Protein AF-A0A376NS89-F1 (afdb_monomer_lite)

Foldseek 3Di:
DDWDWDDWDDDPFWIWTWTQDPVPRDIDIDIDGPVCVCVVPDPDDDD

Sequence (47 aa):
MKYTPVGVDIAKHLIQVHFINEHTGEVVDKQLRSRDFLTFFSNANPA

Secondary structure (DSSP, 8-state):
--------EEETTEEEEEEE-TTT--EEEEEEEGGGHHHHH------

Organism: Escherichia coli (NCBI:txid562)

pLDDT: mean 78.88, std 12.86, range [51.12, 94.81]

Radius of gyration: 11.77 Å; chains: 1; bounding box: 25×18×33 Å

Structure (mmCIF, N/CA/C/O backbone):
data_AF-A0A376NS89-F1
#
_entry.id   AF-A0A376NS89-F1
#
loop_
_atom_site.group_PDB
_atom_site.id
_atom_site.type_symbol
_atom_site.label_atom_id
_atom_site.label_alt_id
_atom_site.label_comp_id
_atom_site.label_asym_id
_atom_site.label_entity_id
_atom_site.label_seq_id
_atom_site.pdbx_PDB_ins_code
_atom_site.Cartn_x
_atom_site.Cartn_y
_atom_site.Cartn_z
_atom_site.occupancy
_atom_site.B_iso_or_equiv
_atom_site.auth_seq_id
_atom_site.auth_comp_id
_atom_site.auth_asym_id
_atom_site.auth_atom_id
_atom_site.pdbx_PDB_model_num
ATOM 1 N N . MET A 1 1 ? 5.222 -12.525 -0.899 1.00 51.12 1 MET A N 1
ATOM 2 C CA . MET A 1 1 ? 5.571 -11.498 -1.908 1.00 51.12 1 MET A CA 1
ATOM 3 C C . MET A 1 1 ? 5.384 -10.130 -1.272 1.00 51.12 1 MET A C 1
ATOM 5 O O . MET A 1 1 ? 4.521 -10.011 -0.406 1.00 51.12 1 MET A O 1
ATOM 9 N N . LYS A 1 2 ? 6.237 -9.156 -1.604 1.00 54.38 2 LYS A N 1
ATOM 10 C CA . LYS A 1 2 ? 6.308 -7.846 -0.940 1.00 54.38 2 LYS A CA 1
ATOM 11 C C . LYS A 1 2 ? 5.687 -6.807 -1.876 1.00 54.38 2 LYS A C 1
ATOM 13 O O . LYS A 1 2 ? 6.187 -6.636 -2.972 1.00 54.38 2 LYS A O 1
ATOM 18 N N . TYR A 1 3 ? 4.605 -6.151 -1.466 1.00 76.81 3 TYR A N 1
ATOM 19 C CA . TYR A 1 3 ? 3.923 -5.145 -2.286 1.00 76.81 3 TYR A CA 1
ATOM 20 C C . TYR A 1 3 ? 4.157 -3.743 -1.717 1.00 76.81 3 TYR A C 1
ATOM 22 O O . TYR A 1 3 ? 4.054 -3.551 -0.505 1.00 76.81 3 TYR A O 1
ATOM 30 N N . THR A 1 4 ? 4.439 -2.771 -2.588 1.00 81.69 4 THR A N 1
ATOM 31 C CA . THR A 1 4 ? 4.541 -1.347 -2.230 1.00 81.69 4 THR A CA 1
ATOM 32 C C . THR A 1 4 ? 3.256 -0.624 -2.638 1.00 81.69 4 THR A C 1
ATOM 34 O O . THR A 1 4 ? 2.928 -0.619 -3.824 1.00 81.69 4 THR A O 1
ATOM 37 N N . PRO A 1 5 ? 2.512 -0.016 -1.702 1.00 73.00 5 PRO A N 1
ATOM 38 C CA . PRO A 1 5 ? 1.289 0.699 -2.042 1.00 73.00 5 PRO A CA 1
ATOM 39 C C . PRO A 1 5 ? 1.572 2.078 -2.656 1.00 73.00 5 PRO A C 1
ATOM 41 O O . PRO A 1 5 ? 2.487 2.775 -2.219 1.00 73.00 5 PRO A O 1
ATOM 44 N N . VAL A 1 6 ? 0.760 2.475 -3.644 1.00 81.50 6 VAL A N 1
ATOM 45 C CA . VAL A 1 6 ? 0.963 3.702 -4.449 1.00 81.50 6 VAL A CA 1
ATOM 46 C C . VAL A 1 6 ? -0.165 4.741 -4.289 1.00 81.50 6 VAL A C 1
ATOM 48 O O . VAL A 1 6 ? 0.035 5.908 -4.607 1.00 81.50 6 VAL A O 1
ATOM 51 N N . GLY A 1 7 ? -1.335 4.359 -3.760 1.00 72.50 7 GLY A N 1
ATOM 52 C CA . GLY A 1 7 ? -2.478 5.259 -3.549 1.00 72.50 7 GLY A CA 1
ATOM 53 C C . GLY A 1 7 ? -3.697 4.556 -2.939 1.00 72.50 7 GLY A C 1
ATOM 54 O O . GLY A 1 7 ? -3.735 3.326 -2.872 1.00 72.50 7 GLY A O 1
ATOM 55 N N . VAL A 1 8 ? -4.680 5.336 -2.473 1.00 66.12 8 VAL A N 1
ATOM 56 C CA . VAL A 1 8 ? -5.929 4.843 -1.871 1.00 66.12 8 VAL A CA 1
ATOM 57 C C . VAL A 1 8 ? -7.114 5.707 -2.310 1.00 66.12 8 VAL A C 1
ATOM 59 O O . VAL A 1 8 ? -7.035 6.929 -2.205 1.00 66.12 8 VAL A O 1
ATOM 62 N N . ASP A 1 9 ? -8.211 5.082 -2.743 1.00 62.66 9 ASP A N 1
ATOM 63 C CA . ASP A 1 9 ? -9.483 5.767 -3.013 1.00 62.66 9 ASP A CA 1
ATOM 64 C C . ASP A 1 9 ? -10.548 5.355 -1.982 1.00 62.66 9 ASP A C 1
ATOM 66 O O . ASP A 1 9 ? -10.727 4.164 -1.698 1.00 62.66 9 ASP A O 1
ATOM 70 N N . ILE A 1 10 ? -11.236 6.334 -1.382 1.00 60.56 10 ILE A N 1
ATO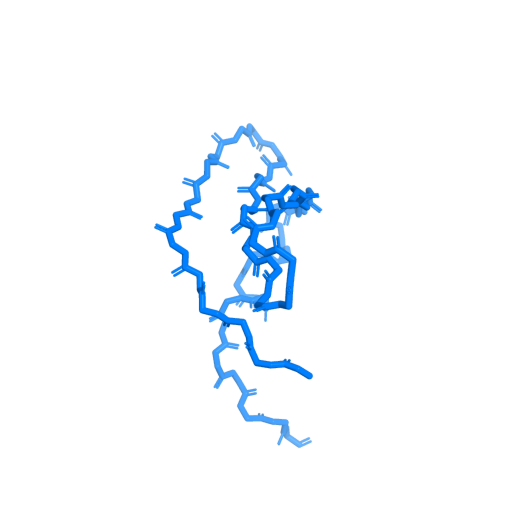M 71 C CA . ILE A 1 10 ? -12.169 6.120 -0.261 1.00 60.56 10 ILE A CA 1
ATOM 72 C C . ILE A 1 10 ? -13.611 6.373 -0.722 1.00 60.56 10 ILE A C 1
ATOM 74 O O . ILE A 1 10 ? -14.075 7.512 -0.757 1.00 60.56 10 ILE A O 1
ATOM 78 N N . ALA A 1 11 ? -14.366 5.303 -0.988 1.00 63.41 11 ALA A N 1
ATOM 79 C CA . ALA A 1 11 ? -15.827 5.344 -1.091 1.00 63.41 11 ALA A CA 1
ATOM 80 C C . ALA A 1 11 ? -16.460 4.818 0.215 1.00 63.41 11 ALA A C 1
ATOM 82 O O . ALA A 1 11 ? -15.906 3.934 0.859 1.00 63.41 11 ALA A O 1
ATOM 83 N N . LYS A 1 12 ? -17.631 5.351 0.616 1.00 62.72 12 LYS A N 1
ATOM 84 C CA . LYS A 1 12 ? -18.256 5.292 1.970 1.00 62.72 12 LYS A CA 1
ATOM 85 C C . LYS A 1 12 ? -17.957 4.085 2.887 1.00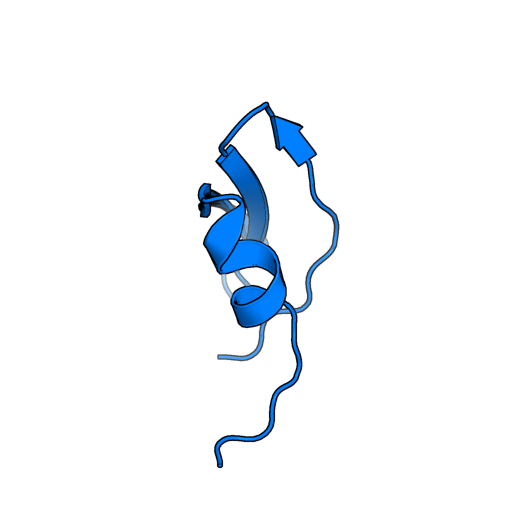 62.72 12 LYS A C 1
ATOM 87 O O . LYS A 1 12 ? -17.838 4.294 4.090 1.00 62.72 12 LYS A O 1
ATOM 92 N N . HIS A 1 13 ? -17.847 2.852 2.382 1.00 63.28 13 HIS A N 1
ATOM 93 C CA . HIS A 1 13 ? -17.477 1.671 3.185 1.00 63.28 13 HIS A CA 1
ATOM 94 C C . HIS A 1 13 ? -16.437 0.742 2.537 1.00 63.28 13 HIS A C 1
ATOM 96 O O . HIS A 1 13 ? -16.055 -0.263 3.148 1.00 63.28 13 HIS A O 1
ATOM 102 N N . LEU A 1 14 ? -15.988 1.063 1.323 1.00 69.00 14 LEU A N 1
ATOM 103 C CA . LEU A 1 14 ? -15.083 0.246 0.526 1.00 69.00 14 LEU A CA 1
ATOM 104 C C . LEU A 1 14 ? -13.951 1.116 -0.008 1.00 69.00 14 LEU A C 1
ATOM 106 O O . LEU A 1 14 ? -14.168 2.168 -0.600 1.00 69.00 14 LEU A O 1
ATOM 110 N N . ILE A 1 15 ? -12.744 0.636 0.219 1.00 84.12 15 ILE A N 1
ATOM 111 C CA . ILE A 1 15 ? -11.499 1.247 -0.197 1.00 84.12 15 ILE A CA 1
ATOM 112 C C . ILE A 1 15 ? -10.946 0.395 -1.331 1.00 84.12 15 ILE A C 1
ATOM 114 O O . ILE A 1 15 ? -10.797 -0.818 -1.160 1.00 84.12 15 ILE A O 1
ATOM 118 N N . GLN A 1 16 ? -10.667 0.999 -2.484 1.00 85.56 16 GLN A N 1
ATOM 119 C CA . GLN A 1 16 ? -9.970 0.307 -3.567 1.00 85.56 16 GLN A CA 1
ATOM 120 C C . GLN A 1 16 ? -8.465 0.499 -3.408 1.00 85.56 16 GLN A C 1
ATOM 122 O O . GLN A 1 16 ? -7.976 1.615 -3.231 1.00 85.56 16 GLN A O 1
ATOM 127 N N . VAL A 1 17 ? -7.743 -0.618 -3.431 1.00 88.81 17 VAL A N 1
ATOM 128 C CA . VAL A 1 17 ? -6.285 -0.656 -3.401 1.00 88.81 17 VAL A CA 1
ATOM 129 C C . VAL A 1 17 ? -5.805 -1.213 -4.732 1.00 88.81 17 VAL A C 1
ATOM 131 O O . VAL A 1 17 ? -6.179 -2.325 -5.109 1.00 88.81 17 VAL A O 1
ATOM 134 N N . HIS A 1 18 ? -4.978 -0.432 -5.418 1.00 91.19 18 HIS A N 1
ATOM 135 C CA . HIS A 1 18 ? -4.380 -0.788 -6.698 1.00 91.19 18 HIS A CA 1
ATOM 136 C C . HIS A 1 18 ? -2.986 -1.379 -6.466 1.00 91.19 18 HIS A C 1
ATOM 138 O O . HIS A 1 18 ? -2.146 -0.766 -5.800 1.00 91.19 18 HIS A O 1
ATOM 144 N N . PHE A 1 19 ? -2.737 -2.565 -7.014 1.00 89.44 19 PHE A N 1
ATOM 145 C CA . PHE A 1 19 ? -1.446 -3.251 -6.975 1.00 89.44 19 PHE A CA 1
ATOM 146 C C . PHE A 1 19 ? -0.858 -3.317 -8.373 1.00 89.44 19 PHE A C 1
ATOM 148 O O . PHE A 1 19 ? -1.596 -3.416 -9.345 1.00 89.44 19 PHE A O 1
ATOM 155 N N . ILE A 1 20 ? 0.467 -3.344 -8.460 1.00 92.25 20 ILE A N 1
ATOM 156 C CA . ILE A 1 20 ? 1.173 -3.737 -9.678 1.00 92.25 20 ILE A CA 1
ATOM 157 C C . ILE A 1 20 ? 1.733 -5.136 -9.441 1.00 92.25 20 ILE A C 1
ATOM 159 O O . ILE A 1 20 ? 2.407 -5.383 -8.436 1.00 92.25 20 ILE A O 1
ATOM 163 N N . ASN A 1 21 ? 1.442 -6.061 -10.349 1.00 88.75 21 ASN A N 1
ATOM 164 C CA . ASN A 1 21 ? 2.082 -7.365 -10.365 1.00 88.75 21 ASN A CA 1
ATOM 165 C C . ASN A 1 21 ? 3.536 -7.199 -10.829 1.00 88.75 21 ASN A C 1
ATOM 167 O O . ASN A 1 21 ? 3.785 -6.802 -11.962 1.00 88.75 21 ASN A O 1
ATOM 171 N N . GLU A 1 22 ? 4.502 -7.525 -9.970 1.00 90.56 22 GLU A N 1
ATOM 172 C CA . GLU A 1 22 ? 5.932 -7.349 -10.268 1.00 90.56 22 GLU A CA 1
ATOM 173 C C . GLU A 1 22 ? 6.422 -8.184 -11.464 1.00 90.56 22 GLU A C 1
ATOM 175 O O . GLU A 1 22 ? 7.416 -7.826 -12.090 1.00 90.56 22 GLU A O 1
ATOM 180 N N . HIS A 1 23 ? 5.742 -9.284 -11.801 1.00 89.75 23 HIS A N 1
ATOM 181 C CA . HIS A 1 23 ? 6.155 -10.179 -12.884 1.00 89.75 2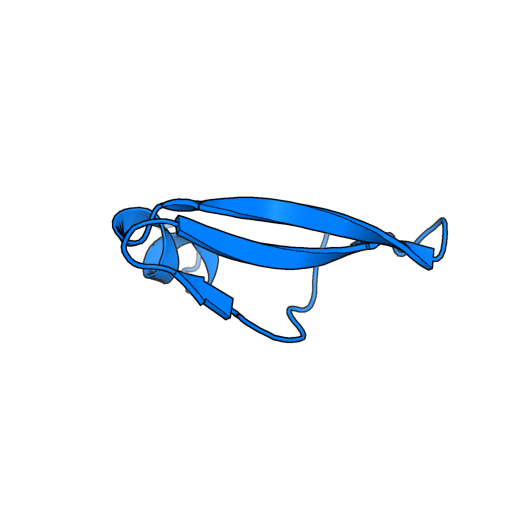3 HIS A CA 1
ATOM 182 C C . HIS A 1 23 ? 5.506 -9.848 -14.228 1.00 89.75 23 HIS A C 1
ATOM 184 O O . HIS A 1 23 ? 6.126 -10.068 -15.265 1.00 89.75 23 HIS A O 1
ATOM 190 N N . THR A 1 24 ? 4.267 -9.348 -14.221 1.00 93.44 24 THR A N 1
ATOM 191 C CA . THR A 1 24 ? 3.510 -9.065 -15.455 1.00 93.44 24 THR A CA 1
ATOM 192 C C . THR A 1 24 ? 3.364 -7.572 -15.743 1.00 93.44 24 THR A C 1
ATOM 194 O O . THR A 1 24 ? 3.060 -7.197 -16.870 1.00 93.44 24 THR A O 1
ATOM 197 N N . GLY A 1 25 ? 3.588 -6.710 -14.748 1.00 92.06 25 GLY A N 1
ATOM 198 C CA . GLY A 1 25 ? 3.326 -5.271 -14.827 1.00 92.06 25 GLY A CA 1
ATOM 199 C C . GLY A 1 25 ? 1.838 -4.913 -14.803 1.00 92.06 25 GLY A C 1
ATOM 200 O O . GLY A 1 25 ? 1.491 -3.740 -14.921 1.00 92.06 25 GLY A O 1
ATOM 201 N N . GLU A 1 26 ? 0.952 -5.897 -14.652 1.00 94.81 26 GLU A N 1
ATOM 202 C CA . GLU A 1 26 ? -0.491 -5.676 -14.663 1.00 94.81 26 GLU A CA 1
ATOM 203 C C . GLU A 1 26 ? -0.962 -4.984 -13.386 1.00 94.81 26 GLU A C 1
ATOM 205 O O . GLU A 1 26 ? -0.506 -5.297 -12.281 1.00 94.81 26 GLU A O 1
ATOM 210 N N . VAL A 1 27 ? -1.924 -4.075 -13.547 1.00 91.75 27 VAL A N 1
ATOM 211 C CA . VAL A 1 27 ? -2.631 -3.463 -12.425 1.00 91.75 27 VAL A CA 1
ATOM 212 C C . VAL A 1 27 ? -3.738 -4.404 -11.966 1.00 91.75 27 VAL A C 1
ATOM 214 O O . VAL A 1 27 ? -4.556 -4.850 -12.768 1.00 91.75 27 VAL A O 1
ATOM 217 N N . VAL A 1 28 ? -3.762 -4.700 -10.671 1.00 91.62 28 VAL A N 1
ATOM 218 C CA . VAL A 1 28 ? -4.777 -5.545 -10.041 1.00 91.62 28 VAL A CA 1
ATOM 219 C C . VAL A 1 28 ? -5.454 -4.762 -8.930 1.00 91.62 28 VAL A C 1
ATOM 221 O O . VAL A 1 28 ? -4.785 -4.204 -8.061 1.00 91.62 28 VAL A O 1
ATOM 224 N N . ASP A 1 29 ? -6.782 -4.774 -8.921 1.00 89.62 29 ASP A N 1
ATOM 225 C CA . ASP A 1 29 ? -7.578 -4.059 -7.930 1.00 89.62 29 ASP A CA 1
ATOM 226 C C . ASP A 1 29 ? -8.045 -4.989 -6.813 1.00 89.62 29 ASP A C 1
ATOM 228 O O . ASP A 1 29 ? -8.535 -6.097 -7.052 1.00 89.62 29 ASP A O 1
ATOM 232 N N . LYS A 1 30 ? -7.966 -4.513 -5.569 1.00 88.56 30 LYS A N 1
ATOM 233 C CA . LYS A 1 30 ? -8.557 -5.180 -4.406 1.00 88.56 30 LYS A CA 1
ATOM 234 C C . LYS A 1 30 ? -9.487 -4.233 -3.673 1.00 88.56 30 LYS A C 1
ATOM 236 O O . LYS A 1 30 ? -9.112 -3.114 -3.337 1.00 88.56 30 LYS A O 1
ATOM 241 N N . GLN A 1 31 ? -10.678 -4.718 -3.347 1.00 88.75 31 GLN A N 1
ATOM 242 C CA . GLN A 1 31 ? -11.582 -4.016 -2.447 1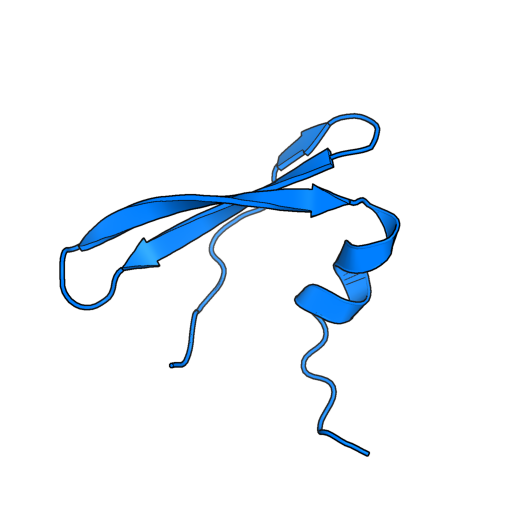.00 88.75 31 GLN A CA 1
ATOM 243 C C . GLN A 1 31 ? -11.296 -4.391 -0.993 1.00 88.75 31 GLN A C 1
ATOM 245 O O . GLN A 1 31 ? -11.176 -5.567 -0.644 1.00 88.75 31 GLN A O 1
ATOM 250 N N . LEU A 1 32 ? -11.227 -3.377 -0.140 1.00 89.38 32 LEU A N 1
ATOM 251 C CA . LEU A 1 32 ? -11.006 -3.495 1.291 1.00 89.38 32 LEU A CA 1
ATOM 252 C C . LEU A 1 32 ? -12.155 -2.817 2.035 1.00 89.38 32 LEU A C 1
ATOM 254 O O . LEU A 1 32 ? -12.590 -1.731 1.661 1.00 89.38 32 LEU A O 1
ATOM 258 N N . ARG A 1 33 ? -12.661 -3.427 3.108 1.00 87.38 33 ARG A N 1
ATOM 259 C CA . ARG A 1 33 ? -13.637 -2.740 3.965 1.00 87.38 33 ARG A CA 1
ATOM 260 C C . ARG A 1 33 ? -12.906 -1.701 4.807 1.00 87.38 33 ARG A C 1
ATOM 262 O O . ARG A 1 33 ? -11.799 -1.952 5.266 1.00 87.38 33 ARG A O 1
ATOM 269 N N . SER A 1 34 ? -13.554 -0.570 5.082 1.00 82.69 34 SER A N 1
ATOM 270 C CA . SER A 1 34 ? -12.945 0.528 5.855 1.00 82.69 34 SER A CA 1
ATOM 271 C C . SER A 1 34 ? -12.336 0.082 7.200 1.00 82.69 34 SER A C 1
ATOM 273 O O . SER A 1 34 ? -11.250 0.528 7.555 1.00 82.69 34 SER A O 1
ATOM 275 N N . ARG A 1 35 ? -12.970 -0.867 7.905 1.00 84.69 35 ARG A N 1
ATOM 276 C CA . ARG A 1 35 ? -12.460 -1.416 9.178 1.00 84.69 35 ARG A CA 1
ATOM 277 C C . ARG A 1 35 ? -11.129 -2.169 9.053 1.00 84.69 35 ARG A C 1
ATOM 279 O O . ARG A 1 35 ? -10.379 -2.234 10.015 1.00 84.69 35 ARG A O 1
ATOM 286 N N . ASP A 1 36 ? -10.852 -2.729 7.878 1.00 85.12 36 ASP A N 1
ATOM 287 C CA . ASP A 1 36 ? -9.671 -3.556 7.627 1.00 85.12 36 ASP A CA 1
ATOM 288 C C . ASP A 1 36 ? -8.488 -2.697 7.127 1.00 85.12 36 ASP A C 1
ATOM 290 O O . ASP A 1 36 ? -7.380 -3.202 6.966 1.00 85.12 36 ASP A O 1
ATOM 294 N N . PHE A 1 37 ? -8.703 -1.391 6.905 1.00 84.25 37 PHE A N 1
ATOM 295 C CA . PHE A 1 37 ? -7.717 -0.457 6.354 1.00 84.25 37 PHE A CA 1
ATOM 296 C C . PHE A 1 37 ? -6.439 -0.370 7.181 1.00 84.25 37 PHE A C 1
ATOM 298 O O . PHE A 1 37 ? -5.350 -0.610 6.665 1.00 84.25 37 PHE A O 1
ATOM 305 N N . LEU A 1 38 ? -6.567 -0.062 8.473 1.00 85.50 38 LEU A N 1
ATOM 306 C CA . LEU A 1 38 ? -5.401 0.113 9.333 1.00 85.50 38 LEU A CA 1
ATOM 307 C C . LEU A 1 38 ? -4.605 -1.185 9.436 1.00 85.50 38 LEU A C 1
ATOM 309 O O . LEU A 1 38 ? -3.393 -1.148 9.286 1.00 85.50 38 LEU A O 1
ATOM 313 N N . THR A 1 39 ? -5.261 -2.333 9.606 1.00 85.62 39 THR A N 1
ATOM 314 C CA . THR A 1 39 ? -4.576 -3.633 9.648 1.00 85.62 39 THR A CA 1
ATOM 315 C C . THR A 1 39 ? -3.860 -3.945 8.335 1.00 85.62 39 THR A C 1
ATOM 317 O O . THR A 1 39 ? -2.758 -4.480 8.364 1.00 85.62 39 THR A O 1
ATOM 320 N N . PHE A 1 40 ? -4.453 -3.592 7.192 1.00 85.75 40 PHE A N 1
ATOM 321 C CA . PHE A 1 40 ? -3.867 -3.849 5.879 1.00 85.75 40 PHE A CA 1
ATOM 322 C C . PHE A 1 40 ? -2.603 -3.016 5.604 1.00 85.75 40 PHE A C 1
ATOM 324 O O . PHE A 1 40 ? -1.674 -3.521 4.979 1.0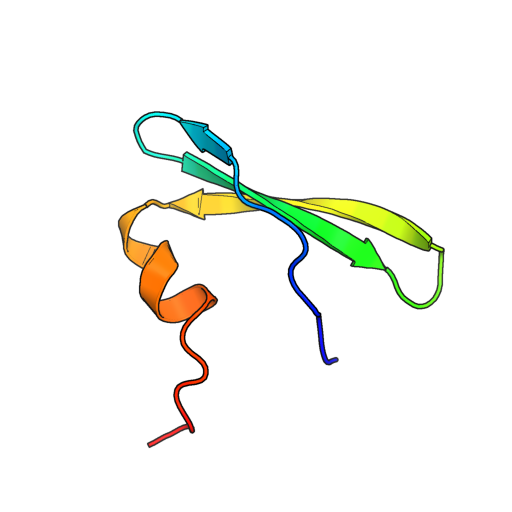0 85.75 40 PHE A O 1
ATOM 331 N N . PHE A 1 41 ? -2.559 -1.759 6.064 1.00 85.19 41 PHE A N 1
ATOM 332 C CA . PHE A 1 41 ? -1.441 -0.835 5.812 1.00 85.19 41 PHE A CA 1
ATOM 333 C C . PHE A 1 41 ? -0.463 -0.676 6.981 1.00 85.19 41 PHE A C 1
ATOM 335 O O . PHE A 1 41 ? 0.622 -0.119 6.805 1.00 85.19 41 PHE A O 1
ATOM 342 N N . SER A 1 42 ? -0.816 -1.142 8.177 1.00 84.56 42 SER A N 1
ATOM 343 C CA . SER A 1 42 ? 0.112 -1.142 9.303 1.00 84.56 42 SER A CA 1
ATOM 344 C C . SER A 1 42 ? 1.210 -2.162 9.034 1.00 84.56 42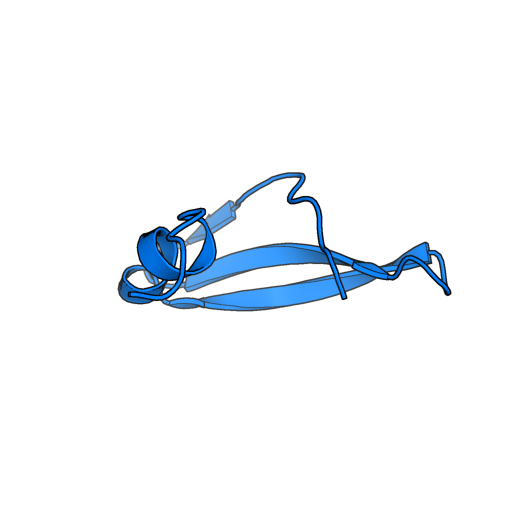 SER A C 1
ATOM 346 O O . SER A 1 42 ? 0.934 -3.351 8.901 1.00 84.56 42 SER A O 1
ATOM 348 N N . ASN A 1 43 ? 2.468 -1.717 9.037 1.00 67.25 43 ASN A N 1
ATOM 349 C CA . ASN A 1 43 ? 3.644 -2.591 9.120 1.00 67.25 43 ASN A CA 1
ATOM 350 C C . ASN A 1 43 ? 3.751 -3.202 10.530 1.00 67.25 43 ASN A C 1
ATOM 352 O O . ASN A 1 43 ? 4.772 -3.064 11.204 1.00 67.25 43 ASN A O 1
ATOM 356 N N . ALA A 1 44 ? 2.670 -3.805 11.023 1.00 59.75 44 ALA A N 1
ATOM 357 C CA . ALA A 1 44 ? 2.680 -4.504 12.291 1.00 59.75 44 ALA A CA 1
ATOM 358 C C . ALA A 1 44 ? 3.576 -5.732 12.123 1.00 59.75 44 ALA A C 1
ATOM 360 O O . ALA A 1 44 ? 3.279 -6.636 11.342 1.00 59.75 44 ALA A O 1
ATOM 361 N N . ASN A 1 45 ? 4.701 -5.740 12.836 1.00 56.19 45 ASN A N 1
ATOM 362 C CA . ASN A 1 45 ? 5.483 -6.951 13.017 1.00 56.19 45 ASN A CA 1
ATOM 363 C C . ASN A 1 45 ? 4.548 -8.002 13.651 1.00 56.19 45 ASN A C 1
ATOM 365 O O . ASN A 1 45 ? 3.795 -7.628 14.557 1.00 56.19 45 ASN A O 1
ATOM 369 N N . PRO A 1 46 ? 4.529 -9.266 13.189 1.00 57.44 46 PRO A N 1
ATOM 370 C CA . PRO A 1 46 ? 3.720 -10.286 13.841 1.00 57.44 46 PRO A CA 1
ATOM 371 C C . PRO A 1 46 ? 4.127 -10.358 15.319 1.00 57.44 46 PRO A C 1
ATOM 373 O O . PRO A 1 46 ? 5.319 -10.444 15.622 1.00 57.44 46 PRO A O 1
ATOM 376 N N . ALA A 1 47 ? 3.143 -10.219 16.209 1.00 57.00 47 ALA A N 1
ATOM 377 C CA . ALA A 1 47 ? 3.312 -10.451 17.640 1.00 57.00 47 ALA A CA 1
ATOM 378 C C . ALA A 1 47 ? 3.445 -11.951 17.922 1.00 57.00 47 ALA A C 1
ATOM 380 O O . ALA A 1 47 ? 2.796 -12.739 17.193 1.00 57.00 47 ALA A O 1
#